Protein AF-A0A316FUI3-F1 (afdb_monomer)

Organism: NCBI:txid512350

Solvent-accessible surface area (backbone atoms only — not comparable to full-atom values): 8195 Å² total; per-residue (Å²): 108,71,68,46,52,50,46,52,50,54,52,50,52,31,51,69,50,7,85,76,59,87,62,57,68,72,59,43,54,53,29,49,53,47,26,55,53,15,42,53,42,12,52,47,32,50,51,51,32,51,50,40,44,51,34,27,77,70,70,75,42,51,70,66,56,28,55,49,45,46,60,69,31,46,60,44,28,53,53,11,49,51,36,34,48,60,22,33,28,64,71,43,48,58,88,54,73,40,44,51,21,53,49,49,37,50,44,48,48,52,51,45,56,52,49,53,56,54,47,70,74,35,99,72,62,57,68,70,59,54,51,52,49,51,51,49,51,53,52,39,52,55,20,52,51,46,28,49,53,47,49,54,54,59,66,70,79,108

Foldseek 3Di:
DVQLVVLVVLLVVLQVLLVVDPDPPVLLVVLVVLLVVLLCQQVVLLVQLVVQVVCVVVVNDPVVVSLVSCVVSLVSNVSSLVSNSVSSSNNRPHPDDLSVLSSLLSNLSVVLVVLSVVCVVDPDDDVVSVVVNVVSSVSNVVSSVSNVVVVVVVVVVD

Structure (mmCIF, N/CA/C/O backbone):
data_AF-A0A316FUI3-F1
#
_entry.id   AF-A0A316FUI3-F1
#
loop_
_atom_site.group_PDB
_atom_site.id
_atom_site.type_symbol
_atom_site.label_atom_id
_atom_site.label_alt_id
_atom_site.label_comp_id
_atom_site.label_asym_id
_atom_site.label_entity_id
_atom_site.label_seq_id
_atom_site.pdbx_PDB_ins_code
_atom_site.Cartn_x
_atom_site.Cartn_y
_atom_site.Cartn_z
_atom_site.occupancy
_atom_site.B_iso_or_equiv
_atom_site.auth_seq_id
_atom_site.auth_comp_id
_atom_site.auth_asym_id
_atom_site.auth_atom_id
_atom_site.pdbx_PDB_model_num
ATOM 1 N N . MET A 1 1 ? 5.374 -13.995 8.237 1.00 72.94 1 MET A N 1
ATOM 2 C CA . MET A 1 1 ? 6.748 -14.260 7.757 1.00 72.94 1 MET A CA 1
ATOM 3 C C . MET A 1 1 ? 6.753 -14.646 6.280 1.00 72.94 1 MET A C 1
ATOM 5 O O . MET A 1 1 ? 7.200 -13.825 5.495 1.00 72.94 1 MET A O 1
ATOM 9 N N . ALA A 1 2 ? 6.153 -15.771 5.866 1.00 89.69 2 ALA A N 1
ATOM 10 C CA . ALA A 1 2 ? 6.139 -16.203 4.455 1.00 89.69 2 ALA A CA 1
ATOM 11 C C . ALA A 1 2 ? 5.649 -15.138 3.444 1.00 89.69 2 ALA A C 1
ATOM 13 O O . ALA A 1 2 ? 6.310 -14.898 2.442 1.00 89.69 2 ALA A O 1
ATOM 14 N N . GLN A 1 3 ? 4.547 -14.433 3.731 1.00 89.88 3 GLN A N 1
ATOM 15 C CA . GLN A 1 3 ? 4.023 -13.385 2.837 1.00 89.88 3 GLN A CA 1
ATOM 16 C C . GLN A 1 3 ? 4.976 -12.188 2.672 1.00 89.88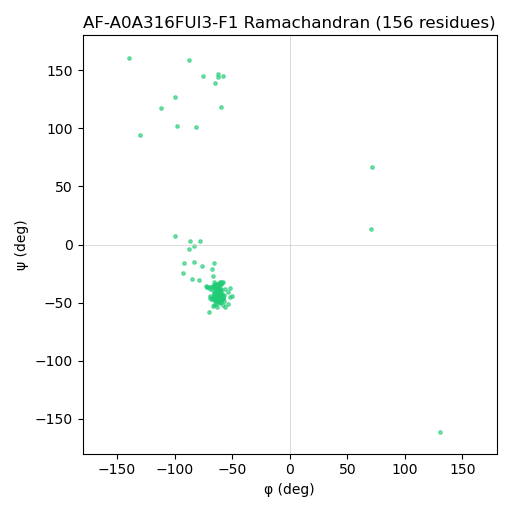 3 GLN A C 1
ATOM 18 O O . GLN A 1 3 ? 5.091 -11.645 1.582 1.00 89.88 3 GLN A O 1
ATOM 23 N N . ALA A 1 4 ? 5.678 -11.787 3.736 1.00 91.81 4 ALA A N 1
ATOM 24 C CA . ALA A 1 4 ? 6.641 -10.685 3.673 1.00 91.81 4 ALA A CA 1
ATOM 25 C C . ALA A 1 4 ? 7.875 -11.071 2.845 1.00 91.81 4 ALA A C 1
ATOM 27 O O . ALA A 1 4 ? 8.364 -10.269 2.056 1.00 91.81 4 ALA A O 1
ATOM 28 N N . VAL A 1 5 ? 8.330 -12.322 2.977 1.00 93.38 5 VAL A N 1
ATOM 29 C CA . VAL A 1 5 ? 9.400 -12.877 2.140 1.00 93.38 5 VAL A CA 1
ATOM 30 C C . VAL A 1 5 ? 8.968 -12.914 0.677 1.00 93.38 5 VAL A C 1
ATOM 32 O O . VAL A 1 5 ? 9.718 -12.460 -0.177 1.00 93.38 5 VAL A O 1
ATOM 35 N N . LEU A 1 6 ? 7.747 -13.371 0.386 1.00 94.31 6 LEU A N 1
ATOM 36 C CA . LEU A 1 6 ? 7.210 -13.373 -0.975 1.00 94.31 6 LEU A CA 1
ATOM 37 C C . LEU A 1 6 ? 7.186 -11.961 -1.579 1.00 94.31 6 LEU A C 1
ATOM 39 O O . LEU A 1 6 ? 7.655 -11.775 -2.696 1.00 94.31 6 LEU A O 1
ATOM 43 N N . VAL A 1 7 ? 6.708 -10.962 -0.830 1.00 95.31 7 VAL A N 1
ATOM 44 C CA . VAL A 1 7 ? 6.737 -9.554 -1.260 1.00 95.31 7 VAL A CA 1
ATOM 45 C C . VAL A 1 7 ? 8.160 -9.104 -1.579 1.00 95.31 7 VAL A C 1
ATOM 47 O O . VAL A 1 7 ? 8.387 -8.532 -2.643 1.00 95.31 7 VAL A O 1
ATOM 50 N N . ALA A 1 8 ? 9.115 -9.372 -0.686 1.00 94.75 8 ALA A N 1
ATOM 51 C CA . ALA A 1 8 ? 10.508 -8.987 -0.881 1.00 94.75 8 ALA A CA 1
ATOM 52 C C . ALA A 1 8 ? 11.124 -9.672 -2.111 1.00 94.75 8 ALA A C 1
ATOM 54 O O . ALA A 1 8 ? 11.802 -9.016 -2.897 1.00 94.75 8 ALA A O 1
ATOM 55 N N . VAL A 1 9 ? 10.844 -10.962 -2.317 1.00 94.81 9 VAL A N 1
ATOM 56 C CA . VAL A 1 9 ? 11.310 -11.723 -3.483 1.00 94.81 9 VAL A CA 1
ATOM 57 C C . VAL A 1 9 ? 10.714 -11.161 -4.769 1.00 94.81 9 VAL A C 1
ATOM 59 O O . VAL A 1 9 ? 11.470 -10.830 -5.675 1.00 94.81 9 VAL A O 1
ATOM 62 N N . CYS A 1 10 ? 9.392 -10.977 -4.846 1.00 93.56 10 CYS A N 1
ATOM 63 C CA . CYS A 1 10 ? 8.748 -10.394 -6.025 1.00 93.56 10 CYS A CA 1
ATOM 64 C C . CYS A 1 10 ? 9.306 -9.001 -6.336 1.00 93.56 10 CYS A C 1
ATOM 66 O O . CYS A 1 10 ? 9.614 -8.698 -7.486 1.00 93.56 10 CYS A O 1
ATOM 68 N N . TRP A 1 11 ? 9.480 -8.167 -5.312 1.00 95.69 11 TRP A N 1
ATOM 69 C CA . TRP A 1 11 ? 10.065 -6.840 -5.453 1.00 95.69 11 TRP A CA 1
ATOM 70 C C . TRP A 1 11 ? 11.512 -6.888 -5.974 1.00 95.69 11 TRP A C 1
ATOM 72 O O . TRP A 1 11 ? 11.846 -6.161 -6.911 1.00 95.69 11 TRP A O 1
ATOM 82 N N . LEU A 1 12 ? 12.350 -7.784 -5.436 1.00 93.62 12 LEU A N 1
ATOM 83 C CA . LEU A 1 12 ? 13.720 -8.002 -5.915 1.00 93.62 12 LEU A CA 1
ATOM 84 C C . LEU A 1 12 ? 13.738 -8.479 -7.370 1.00 93.62 12 LEU A C 1
ATOM 86 O O . LEU A 1 12 ? 14.539 -7.987 -8.160 1.00 93.62 12 LEU A O 1
ATOM 90 N N . THR A 1 13 ? 12.843 -9.395 -7.749 1.00 90.69 13 THR A N 1
ATOM 91 C CA . THR A 1 13 ? 12.724 -9.871 -9.134 1.00 90.69 13 THR A CA 1
ATOM 92 C C . THR A 1 13 ? 12.373 -8.729 -10.086 1.00 90.69 13 THR A C 1
ATOM 94 O O . THR A 1 13 ? 12.992 -8.601 -11.141 1.00 90.69 13 THR A O 1
ATOM 97 N N . VAL A 1 14 ? 11.426 -7.863 -9.711 1.00 90.25 14 VAL A N 1
ATOM 98 C CA . VAL A 1 14 ? 11.061 -6.684 -10.512 1.00 90.25 14 VAL A CA 1
ATOM 99 C C . VAL A 1 14 ? 12.265 -5.760 -10.700 1.00 90.25 14 VAL A C 1
ATOM 101 O O . VAL A 1 14 ? 12.539 -5.339 -11.827 1.00 90.25 14 VAL A O 1
ATOM 104 N N . LEU A 1 15 ? 13.009 -5.470 -9.629 1.00 90.25 15 LEU A N 1
ATOM 105 C CA . LEU A 1 15 ? 14.211 -4.638 -9.708 1.00 90.25 15 LEU A CA 1
ATOM 106 C C . LEU A 1 15 ? 15.311 -5.255 -10.568 1.00 90.25 15 LEU A C 1
ATOM 108 O O . LEU A 1 15 ? 15.936 -4.539 -11.342 1.00 90.25 15 LEU A O 1
ATOM 112 N N . ALA A 1 16 ? 15.534 -6.562 -10.458 1.00 88.69 16 ALA A N 1
ATOM 113 C CA . ALA A 1 16 ? 16.566 -7.254 -11.219 1.00 88.69 16 ALA A CA 1
ATOM 114 C C . ALA A 1 16 ? 16.266 -7.270 -12.726 1.00 88.69 16 ALA A C 1
ATOM 116 O O . ALA A 1 16 ? 17.179 -7.173 -13.538 1.00 88.69 16 ALA A O 1
ATOM 117 N N . VAL A 1 17 ? 14.991 -7.376 -13.116 1.00 87.69 17 VAL A N 1
ATOM 118 C CA . VAL A 1 17 ? 14.586 -7.470 -14.529 1.00 87.69 17 VAL A CA 1
ATOM 119 C C . VAL A 1 17 ? 14.457 -6.095 -15.196 1.00 87.69 17 VAL A C 1
ATOM 121 O O . VAL A 1 17 ? 14.688 -5.984 -16.399 1.00 87.69 17 VAL A O 1
ATOM 124 N N . SER A 1 18 ? 14.110 -5.051 -14.438 1.00 83.69 18 SER A N 1
ATOM 125 C CA . SER A 1 18 ? 13.805 -3.707 -14.961 1.00 83.69 18 SER A CA 1
ATOM 126 C C . SER A 1 18 ? 14.895 -3.081 -15.860 1.00 83.69 18 SER A C 1
ATOM 128 O O . SER A 1 18 ? 14.524 -2.508 -16.885 1.00 83.69 18 SER A O 1
ATOM 130 N N . PRO A 1 19 ? 16.211 -3.190 -15.568 1.00 78.12 19 PRO A N 1
ATOM 131 C CA . PRO A 1 19 ? 17.266 -2.582 -16.392 1.00 78.12 19 PRO A CA 1
ATOM 132 C C . PRO A 1 19 ? 17.435 -3.201 -17.785 1.00 78.12 19 PRO A C 1
ATOM 134 O O . PRO A 1 19 ? 17.988 -2.565 -18.676 1.00 78.12 19 PRO A O 1
ATOM 137 N N . TYR A 1 20 ? 16.977 -4.437 -17.988 1.00 72.06 20 TYR A N 1
ATOM 138 C CA . TYR A 1 20 ? 17.274 -5.218 -19.195 1.00 72.06 20 TYR A CA 1
ATOM 139 C C . TYR A 1 20 ? 16.141 -5.194 -20.229 1.00 72.06 20 TYR A C 1
ATOM 141 O O . TYR A 1 20 ? 16.169 -5.933 -21.216 1.00 72.06 20 TYR A O 1
ATOM 149 N N . ARG A 1 21 ? 15.108 -4.373 -20.013 1.00 69.56 21 ARG A N 1
A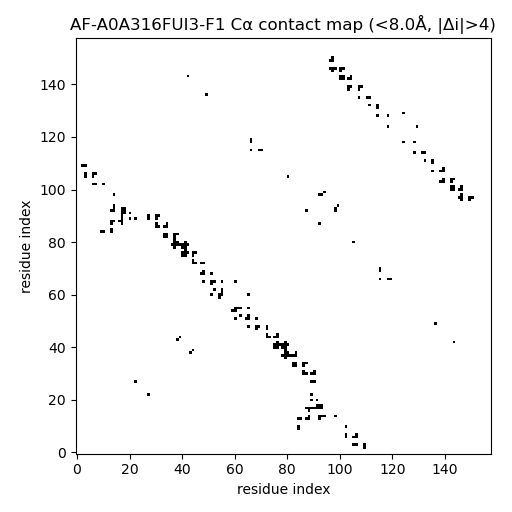TOM 150 C CA . ARG A 1 21 ? 13.899 -4.371 -20.838 1.00 69.56 21 ARG A CA 1
ATOM 151 C C . ARG A 1 21 ? 13.941 -3.274 -21.898 1.00 69.56 21 ARG A C 1
ATOM 153 O O . ARG A 1 21 ? 13.613 -2.124 -21.636 1.00 69.56 21 ARG A O 1
ATOM 160 N N . HIS A 1 22 ? 14.251 -3.672 -23.130 1.00 77.25 22 HIS A N 1
ATOM 161 C CA . HIS A 1 22 ? 13.852 -2.920 -24.318 1.00 77.25 22 HIS A CA 1
ATOM 162 C C . HIS A 1 22 ? 12.403 -3.290 -24.644 1.00 77.25 22 HIS A C 1
ATOM 164 O O . HIS A 1 22 ? 12.129 -4.376 -25.155 1.00 77.25 22 HIS A O 1
ATOM 170 N N . VAL A 1 23 ? 11.463 -2.422 -24.272 1.00 82.94 23 VAL A N 1
ATOM 171 C CA . VAL A 1 23 ? 10.028 -2.672 -24.446 1.00 82.94 23 VAL A CA 1
ATOM 172 C C . VAL A 1 23 ? 9.527 -1.945 -25.697 1.00 82.94 23 VAL A C 1
ATOM 174 O O . VAL A 1 23 ? 9.737 -0.737 -25.807 1.00 82.94 23 VAL A O 1
ATOM 177 N N . PRO A 1 24 ? 8.854 -2.631 -26.643 1.00 89.25 24 PRO A N 1
ATOM 178 C CA . PRO A 1 24 ? 8.224 -1.969 -27.783 1.00 89.25 24 PRO A CA 1
ATOM 179 C C . PRO A 1 24 ? 7.204 -0.920 -27.325 1.00 89.25 24 PRO A C 1
ATOM 181 O O . PRO A 1 24 ? 6.478 -1.162 -26.362 1.00 89.25 24 PRO A O 1
ATOM 184 N N . ALA A 1 25 ? 7.068 0.192 -28.055 1.00 88.69 25 ALA A N 1
ATOM 185 C CA . ALA A 1 25 ? 6.185 1.307 -27.679 1.00 88.69 25 ALA A CA 1
ATOM 186 C C . ALA A 1 25 ? 4.750 0.865 -27.318 1.00 88.69 25 ALA A C 1
ATOM 188 O O . ALA A 1 25 ? 4.231 1.225 -26.268 1.00 88.69 25 ALA A O 1
ATOM 189 N N . LYS A 1 26 ? 4.147 -0.031 -28.113 1.00 91.81 26 LYS A N 1
ATOM 190 C CA . LYS A 1 26 ? 2.803 -0.572 -27.826 1.00 91.81 26 LYS A CA 1
ATOM 191 C C . LYS A 1 26 ? 2.717 -1.300 -26.480 1.00 91.81 26 LYS A C 1
ATOM 193 O O . LYS A 1 26 ? 1.717 -1.192 -25.780 1.00 91.81 26 LYS A O 1
ATOM 198 N N . VAL A 1 27 ? 3.750 -2.065 -26.124 1.00 91.69 27 VAL A N 1
ATOM 199 C CA . VAL A 1 27 ? 3.794 -2.801 -24.850 1.00 91.69 27 VAL A CA 1
ATOM 200 C C . VAL A 1 27 ? 4.005 -1.830 -23.691 1.00 91.69 27 VAL A C 1
ATOM 202 O O . VAL A 1 27 ? 3.405 -2.015 -22.636 1.00 91.69 27 VAL A O 1
ATOM 205 N N . HIS A 1 28 ? 4.803 -0.781 -23.898 1.00 91.69 28 HIS A N 1
ATOM 206 C CA . HIS A 1 28 ? 4.978 0.289 -22.923 1.00 91.69 28 HIS A CA 1
ATOM 207 C C . HIS A 1 28 ? 3.646 0.991 -22.612 1.00 91.69 28 HIS A C 1
ATOM 209 O O . HIS A 1 28 ? 3.300 1.131 -21.442 1.00 91.69 28 HIS A O 1
ATOM 215 N N . ASP A 1 29 ? 2.860 1.359 -23.626 1.00 93.69 29 ASP A N 1
ATOM 216 C CA . ASP A 1 29 ? 1.585 2.063 -23.427 1.00 93.69 29 ASP A CA 1
ATOM 217 C C . ASP A 1 29 ? 0.549 1.200 -22.700 1.00 93.69 29 ASP A C 1
ATOM 219 O O . ASP A 1 29 ? -0.115 1.661 -21.769 1.00 93.69 29 ASP A O 1
ATOM 223 N N . ILE A 1 30 ? 0.456 -0.084 -23.063 1.00 96.12 30 ILE A N 1
ATOM 224 C CA . ILE A 1 30 ? -0.394 -1.048 -22.352 1.00 96.12 30 ILE A CA 1
ATOM 225 C C . ILE A 1 30 ? 0.074 -1.192 -20.900 1.00 96.12 30 ILE A C 1
ATOM 227 O O . ILE A 1 30 ? -0.748 -1.155 -19.984 1.00 96.12 30 ILE A O 1
ATOM 231 N N . ALA A 1 31 ? 1.384 -1.326 -20.671 1.00 94.50 31 ALA A N 1
ATOM 232 C CA . ALA A 1 31 ? 1.937 -1.421 -19.326 1.00 94.50 31 ALA A CA 1
ATOM 233 C C . ALA A 1 31 ? 1.631 -0.163 -18.505 1.00 94.50 31 ALA A C 1
ATOM 235 O O . ALA A 1 31 ? 1.257 -0.288 -17.343 1.00 94.50 31 ALA A O 1
ATOM 236 N N . LEU A 1 32 ? 1.719 1.028 -19.102 1.00 94.88 32 LEU A N 1
ATOM 237 C CA . LEU A 1 32 ? 1.388 2.292 -18.452 1.00 94.88 32 LEU A CA 1
ATOM 238 C C . LEU A 1 32 ? -0.098 2.374 -18.090 1.00 94.88 32 LEU A C 1
ATOM 240 O O . LEU A 1 32 ? -0.427 2.715 -16.955 1.00 94.88 32 LEU A O 1
ATOM 244 N N . PHE A 1 33 ? -0.995 2.005 -19.007 1.00 97.38 33 PHE A N 1
ATOM 245 C CA . PHE A 1 33 ? -2.432 1.952 -18.733 1.00 97.38 33 PHE A CA 1
ATOM 246 C C . PHE A 1 33 ? -2.751 0.994 -17.578 1.00 97.38 33 PHE A C 1
ATOM 248 O O . PHE A 1 33 ? -3.438 1.367 -16.625 1.00 97.38 33 PHE A O 1
ATOM 255 N N . VAL A 1 34 ? -2.191 -0.220 -17.616 1.00 97.88 34 VAL A N 1
ATOM 256 C CA . VAL A 1 34 ? -2.341 -1.211 -16.540 1.00 97.88 34 VAL A CA 1
ATOM 257 C C . VAL A 1 34 ? -1.760 -0.685 -15.229 1.00 97.88 34 VAL A C 1
ATOM 259 O O . VAL A 1 34 ? -2.373 -0.881 -14.180 1.00 97.88 34 VAL A O 1
ATOM 262 N N . HIS A 1 35 ? -0.621 0.010 -15.262 1.00 96.62 35 HIS A N 1
ATOM 263 C CA . HIS A 1 35 ? 0.005 0.600 -14.080 1.00 96.62 35 HIS A CA 1
ATOM 264 C C . HIS A 1 35 ? -0.905 1.638 -13.422 1.00 96.62 35 HIS A C 1
ATOM 266 O O . HIS A 1 35 ? -1.154 1.570 -12.219 1.00 96.62 35 HIS A O 1
ATOM 272 N N . LEU A 1 36 ? -1.457 2.565 -14.209 1.00 97.38 36 LEU A N 1
ATOM 273 C CA . LEU A 1 36 ? -2.369 3.599 -13.719 1.00 97.38 36 LEU A CA 1
ATOM 274 C C . LEU A 1 36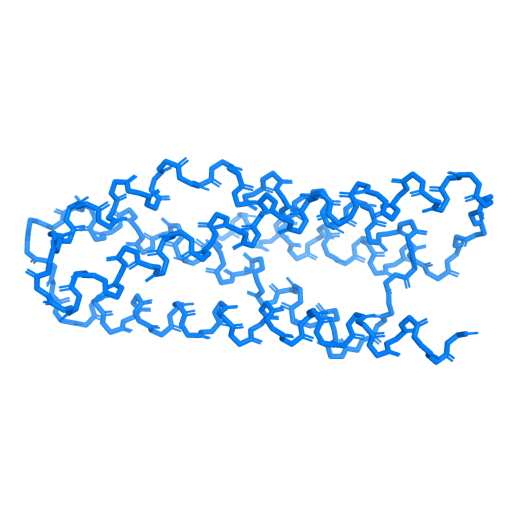 ? -3.689 3.003 -13.212 1.00 97.38 36 LEU A C 1
ATOM 276 O O . LEU A 1 36 ? -4.152 3.377 -12.137 1.00 97.38 36 LEU A O 1
ATOM 280 N N . GLY A 1 37 ? -4.264 2.028 -13.919 1.00 98.38 37 GLY A N 1
ATOM 281 C CA . GLY A 1 37 ? -5.452 1.313 -13.446 1.00 98.38 37 GLY A CA 1
ATOM 282 C C . GLY A 1 37 ? -5.196 0.576 -12.128 1.00 98.38 37 GLY A C 1
ATOM 283 O O . GLY A 1 37 ? -5.978 0.679 -11.185 1.00 98.38 37 GLY A O 1
ATOM 284 N N . SER A 1 38 ? -4.049 -0.096 -12.018 1.00 98.38 38 SER A N 1
ATOM 285 C CA . SER A 1 38 ? -3.621 -0.783 -10.793 1.00 98.38 38 SER A CA 1
ATOM 286 C C . SER A 1 38 ? -3.396 0.191 -9.635 1.00 98.38 38 SER A C 1
ATOM 288 O O . SER A 1 38 ? -3.728 -0.130 -8.495 1.00 98.38 38 SER A O 1
ATOM 290 N N . MET A 1 39 ? -2.888 1.393 -9.926 1.00 97.81 39 MET A N 1
ATOM 291 C CA . MET A 1 39 ? -2.756 2.478 -8.956 1.00 97.81 39 MET A CA 1
ATOM 292 C C . MET A 1 39 ? -4.121 2.916 -8.421 1.00 97.81 39 MET A C 1
ATOM 294 O O . MET A 1 39 ? -4.306 2.986 -7.208 1.00 97.81 39 MET A O 1
ATOM 298 N N . VAL A 1 40 ? -5.093 3.156 -9.306 1.00 98.25 40 VAL A N 1
ATOM 299 C CA . VAL A 1 40 ? -6.462 3.535 -8.919 1.00 98.25 40 VAL A CA 1
ATOM 300 C C . VAL A 1 40 ? -7.107 2.450 -8.057 1.00 98.25 40 VAL A C 1
ATOM 302 O O . VAL A 1 40 ? -7.665 2.758 -7.008 1.00 98.25 40 VAL A O 1
ATOM 305 N N . ILE A 1 41 ? -6.989 1.182 -8.456 1.00 98.38 41 ILE A N 1
ATOM 306 C CA . ILE A 1 41 ? -7.566 0.054 -7.715 1.00 98.38 41 ILE A CA 1
ATOM 307 C C . ILE A 1 41 ? -6.889 -0.102 -6.348 1.00 98.38 41 ILE A C 1
ATOM 309 O O . ILE A 1 41 ? -7.567 -0.149 -5.324 1.00 98.38 41 ILE A O 1
ATOM 313 N N . GLY A 1 42 ? -5.556 -0.173 -6.321 1.00 98.12 42 GLY A N 1
ATOM 314 C CA . GLY A 1 42 ? -4.792 -0.442 -5.107 1.00 98.12 42 GLY A CA 1
ATOM 315 C C . GLY A 1 42 ? -4.826 0.727 -4.129 1.00 98.12 42 GLY A C 1
ATOM 316 O O . GLY A 1 42 ? -5.278 0.579 -2.994 1.00 98.12 42 GLY A O 1
ATOM 317 N N . PHE A 1 43 ? -4.384 1.907 -4.567 1.00 98.19 43 PHE A N 1
ATOM 318 C CA . PHE A 1 43 ? -4.329 3.082 -3.700 1.00 98.19 43 PHE A CA 1
ATOM 319 C C . PHE A 1 43 ? -5.713 3.649 -3.400 1.00 98.19 43 PHE A C 1
ATOM 321 O O . PHE A 1 43 ? -5.958 4.057 -2.270 1.00 98.19 43 PHE A O 1
ATOM 328 N N . GLY A 1 44 ? -6.650 3.616 -4.352 1.00 98.31 44 GLY A N 1
ATOM 329 C CA . GLY A 1 44 ? -8.035 4.015 -4.091 1.00 98.31 44 GLY A CA 1
ATOM 330 C C . GLY A 1 44 ? -8.688 3.158 -3.004 1.00 98.31 44 GLY A C 1
ATOM 331 O O . GLY A 1 44 ? -9.387 3.676 -2.131 1.00 98.31 44 GLY A O 1
ATOM 332 N N . ALA A 1 45 ? -8.393 1.856 -2.983 1.00 98.31 45 ALA A N 1
ATOM 333 C CA . ALA A 1 45 ? -8.843 0.968 -1.920 1.00 98.31 45 ALA A CA 1
ATOM 334 C C . ALA A 1 45 ? -8.199 1.302 -0.558 1.00 98.31 45 ALA A C 1
ATOM 336 O O . ALA A 1 45 ? -8.902 1.299 0.452 1.00 98.31 45 ALA A O 1
ATOM 337 N N . VAL A 1 46 ? -6.908 1.662 -0.520 1.00 98.19 46 VAL A N 1
ATOM 338 C CA . VAL A 1 46 ? -6.241 2.165 0.702 1.00 98.19 46 VAL A CA 1
ATOM 339 C C . VAL A 1 46 ? -6.895 3.461 1.192 1.00 98.19 46 VAL A C 1
ATOM 341 O O . VAL A 1 46 ? -7.296 3.538 2.351 1.00 98.19 46 VAL A O 1
ATOM 344 N N . LEU A 1 47 ? -7.096 4.440 0.306 1.00 98.38 47 LEU A N 1
ATOM 345 C CA . LEU A 1 47 ? -7.750 5.712 0.633 1.00 98.38 47 LEU A CA 1
ATOM 346 C C . LEU A 1 47 ? -9.177 5.516 1.157 1.00 98.38 47 LEU A C 1
ATOM 348 O O . LEU A 1 47 ? -9.611 6.246 2.043 1.00 98.38 47 LEU A O 1
ATOM 352 N N . THR A 1 48 ? -9.895 4.508 0.659 1.00 98.50 48 THR A N 1
ATOM 353 C CA . THR A 1 48 ? -11.235 4.163 1.155 1.00 98.50 48 THR A CA 1
ATOM 354 C C . THR A 1 48 ? -11.192 3.697 2.612 1.00 98.50 48 THR A C 1
ATOM 356 O O . THR A 1 48 ? -12.017 4.125 3.419 1.00 98.50 48 THR A O 1
ATOM 359 N N . VAL A 1 49 ? -10.221 2.854 2.980 1.00 98.12 49 VAL A N 1
ATOM 360 C CA . VAL A 1 49 ? -10.036 2.417 4.376 1.00 98.12 49 VAL A CA 1
ATOM 361 C C . VAL A 1 49 ? -9.692 3.603 5.268 1.00 98.12 49 VAL A C 1
ATOM 363 O O . VAL A 1 49 ? -10.293 3.765 6.330 1.00 98.12 49 VAL A O 1
ATOM 366 N N . ASP A 1 50 ? -8.776 4.454 4.814 1.00 97.81 50 ASP A N 1
ATOM 367 C CA . ASP A 1 50 ? -8.328 5.614 5.581 1.00 97.81 50 ASP A CA 1
ATOM 368 C C . ASP A 1 50 ? -9.451 6.637 5.763 1.00 97.81 50 ASP A C 1
ATOM 370 O O . ASP A 1 50 ? -9.617 7.180 6.853 1.00 97.81 50 ASP A O 1
ATOM 374 N N . TRP A 1 51 ? -10.299 6.828 4.750 1.00 98.31 51 TRP A N 1
ATOM 375 C CA . TRP A 1 51 ? -11.496 7.657 4.857 1.00 98.31 51 TRP A CA 1
ATOM 376 C C . TRP A 1 51 ? -12.454 7.153 5.941 1.00 98.31 51 TRP A C 1
ATOM 378 O O . TRP A 1 51 ? -12.914 7.930 6.778 1.00 98.31 51 TRP A O 1
ATOM 388 N N . PHE A 1 52 ? -12.720 5.845 5.987 1.00 98.25 52 PHE A N 1
ATOM 389 C CA . PHE A 1 52 ? -13.525 5.260 7.060 1.00 98.25 52 PHE A CA 1
ATOM 390 C C . PHE A 1 52 ? -12.843 5.395 8.427 1.00 98.25 52 PHE A C 1
ATOM 392 O O . PHE A 1 52 ? -13.524 5.667 9.417 1.00 98.25 52 PHE A O 1
ATOM 399 N N . GLY A 1 53 ? -11.515 5.269 8.485 1.00 97.50 53 GLY A N 1
ATOM 400 C CA . GLY A 1 53 ? -10.726 5.538 9.687 1.00 97.50 53 GLY A CA 1
ATOM 401 C C . GLY A 1 53 ? -10.900 6.972 10.194 1.00 97.50 53 GLY A C 1
ATOM 402 O O . GLY A 1 53 ? -11.165 7.177 11.376 1.00 97.50 53 GLY A O 1
ATOM 403 N N . LEU A 1 54 ? -10.844 7.963 9.301 1.00 97.88 54 LEU A N 1
ATOM 404 C CA . LEU A 1 54 ? -11.087 9.370 9.631 1.00 97.88 54 LEU A CA 1
ATOM 405 C C . LEU A 1 54 ? -12.525 9.610 10.107 1.00 97.88 54 LEU A C 1
ATOM 407 O O . LEU A 1 54 ? -12.733 10.306 11.100 1.00 97.88 54 LEU A O 1
ATOM 411 N N . LEU A 1 55 ? -13.520 9.002 9.454 1.00 98.31 55 LEU A N 1
ATOM 412 C CA . LEU A 1 55 ? -14.916 9.084 9.895 1.00 98.31 55 LEU A CA 1
ATOM 413 C C . LEU A 1 55 ? -15.123 8.463 11.280 1.00 98.31 55 LEU A C 1
ATOM 415 O O . LEU A 1 55 ? -15.921 8.979 12.063 1.00 98.31 55 LEU A O 1
ATOM 419 N N . TRP A 1 56 ? -14.415 7.380 11.600 1.00 97.81 56 TRP A N 1
ATOM 420 C CA . TRP A 1 56 ? -14.429 6.794 12.938 1.00 97.81 56 TRP A CA 1
ATOM 421 C C . TRP A 1 56 ? -13.812 7.734 13.978 1.00 97.81 56 TRP A C 1
ATOM 423 O O . TRP A 1 56 ? -14.434 7.972 15.012 1.00 97.81 56 TRP A O 1
ATOM 433 N N . LEU A 1 57 ? -12.656 8.340 13.686 1.00 96.56 57 LEU A N 1
ATOM 434 C CA . LEU A 1 57 ? -12.037 9.341 14.567 1.00 96.56 57 LEU A CA 1
ATOM 435 C C . LEU A 1 57 ? -12.933 10.572 14.775 1.00 96.56 57 LEU A C 1
ATOM 437 O O . LEU A 1 57 ? -12.957 11.141 15.861 1.00 96.56 57 LEU A O 1
ATOM 441 N N . ALA A 1 58 ? -13.720 10.944 13.764 1.00 97.75 58 ALA A N 1
ATOM 442 C CA . ALA A 1 58 ? -14.720 12.006 13.846 1.00 97.75 58 ALA A CA 1
ATOM 443 C C . ALA A 1 58 ? -16.031 11.589 14.552 1.00 97.75 58 ALA A C 1
ATOM 445 O O . ALA A 1 58 ? -16.984 12.369 14.578 1.00 97.75 58 ALA A O 1
ATOM 446 N N . GLY A 1 59 ? -16.131 10.357 15.068 1.00 97.06 5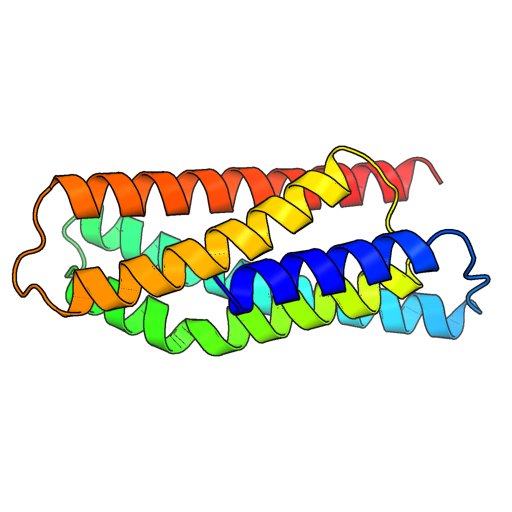9 GLY A N 1
ATOM 447 C CA . GLY A 1 59 ? -17.332 9.832 15.730 1.00 97.06 59 GLY A CA 1
ATOM 448 C C . GLY A 1 59 ? -18.515 9.555 14.793 1.00 97.06 59 GLY A C 1
ATOM 449 O O . GLY A 1 59 ? -19.637 9.367 15.256 1.00 97.06 59 GLY A O 1
ATOM 450 N N . ARG A 1 60 ? -18.295 9.539 13.471 1.00 97.75 60 ARG A N 1
ATOM 451 C CA . ARG A 1 60 ? -19.333 9.337 12.439 1.00 97.75 60 ARG A CA 1
ATOM 452 C C . ARG A 1 60 ? -19.508 7.876 12.024 1.00 97.75 60 ARG A C 1
ATOM 454 O O . ARG A 1 60 ? -20.496 7.548 11.370 1.00 97.75 60 ARG A O 1
ATOM 461 N N . ARG A 1 61 ? -18.550 7.010 12.357 1.00 97.12 61 ARG A N 1
ATOM 462 C CA . ARG A 1 61 ? -18.560 5.566 12.071 1.00 97.12 61 ARG A CA 1
ATOM 463 C C . ARG A 1 61 ? -18.015 4.779 13.250 1.00 97.12 61 ARG A C 1
ATOM 465 O O . ARG A 1 61 ? -17.320 5.323 14.103 1.00 97.12 61 ARG A O 1
ATOM 472 N N . THR A 1 62 ? -18.332 3.494 13.298 1.00 96.81 62 THR A N 1
ATOM 473 C CA . THR A 1 62 ? -17.806 2.584 14.317 1.00 96.81 62 THR A CA 1
ATOM 474 C C . THR A 1 62 ? -16.474 1.987 13.870 1.00 96.81 62 THR A C 1
ATOM 476 O O . THR A 1 62 ? -16.191 1.888 12.677 1.00 96.81 62 THR A O 1
ATOM 479 N N . LEU A 1 63 ? -15.666 1.503 14.817 1.00 95.81 63 LEU A N 1
ATOM 480 C CA . LEU A 1 63 ? -14.462 0.742 14.471 1.00 95.81 63 LEU A CA 1
ATOM 481 C C . LEU A 1 63 ? -14.808 -0.526 13.669 1.00 95.81 63 LEU A C 1
ATOM 483 O O . LEU A 1 63 ? -14.058 -0.918 12.780 1.00 95.81 63 LEU A O 1
ATOM 487 N N . ALA A 1 64 ? -15.965 -1.142 13.930 1.00 96.31 64 ALA A N 1
ATOM 488 C CA . ALA A 1 64 ? -16.440 -2.293 13.169 1.00 96.31 64 ALA A CA 1
ATOM 489 C C . ALA A 1 64 ? -16.635 -1.963 11.677 1.00 96.31 64 ALA A C 1
ATOM 491 O O . ALA A 1 64 ? -16.256 -2.780 10.835 1.00 96.31 64 ALA A O 1
ATOM 492 N N . ASP A 1 65 ? -17.129 -0.762 11.349 1.00 97.25 65 ASP A N 1
ATOM 493 C CA . ASP A 1 65 ? -17.255 -0.286 9.963 1.00 97.25 65 ASP A CA 1
ATOM 494 C C . ASP A 1 65 ? -15.884 -0.173 9.282 1.00 97.25 65 ASP A C 1
ATOM 496 O O . ASP A 1 65 ? -15.718 -0.608 8.140 1.00 97.25 65 ASP A O 1
ATOM 500 N N . VAL A 1 66 ? -14.879 0.354 9.994 1.00 97.62 66 VAL A N 1
ATOM 501 C CA . VAL A 1 66 ? -13.497 0.461 9.493 1.00 97.62 66 VAL A CA 1
ATOM 502 C C . VAL A 1 66 ? -12.919 -0.924 9.215 1.00 97.62 66 VAL A C 1
ATOM 504 O O . VAL A 1 66 ? -12.402 -1.173 8.127 1.00 97.62 66 VAL A O 1
ATOM 507 N N . LEU A 1 67 ? -13.043 -1.857 10.166 1.00 97.50 67 LEU A N 1
ATOM 508 C CA . LEU A 1 67 ? -12.522 -3.219 10.009 1.00 97.50 67 LEU A CA 1
ATOM 509 C C . LEU A 1 67 ? -13.264 -3.991 8.910 1.00 97.50 67 LEU A C 1
ATOM 511 O O . LEU A 1 67 ? -12.652 -4.791 8.203 1.00 97.50 67 LEU A O 1
ATOM 515 N N . SER A 1 68 ? -14.571 -3.766 8.755 1.00 97.69 68 SER A N 1
ATOM 516 C CA . SER A 1 68 ? -15.366 -4.348 7.670 1.00 97.69 68 SER A CA 1
ATOM 517 C C . SER A 1 68 ? -14.896 -3.838 6.309 1.00 97.69 68 SER A C 1
ATOM 519 O O . SER A 1 68 ? -14.606 -4.635 5.417 1.00 97.69 68 SER A O 1
ATOM 521 N N . THR A 1 69 ? -14.707 -2.523 6.192 1.00 98.12 69 THR A N 1
ATOM 522 C CA . THR A 1 69 ? -14.184 -1.877 4.983 1.00 98.12 69 THR A CA 1
ATOM 523 C C . THR A 1 69 ? -12.791 -2.401 4.648 1.00 98.12 69 THR A C 1
ATOM 525 O O . THR A 1 69 ? -12.571 -2.851 3.531 1.00 98.12 69 THR A O 1
ATOM 528 N N . ALA A 1 70 ? -11.880 -2.454 5.625 1.00 97.31 70 ALA A N 1
ATOM 529 C CA . ALA A 1 70 ? -10.524 -2.977 5.449 1.00 97.31 70 ALA A CA 1
ATOM 530 C C . ALA A 1 70 ? -10.487 -4.452 5.010 1.00 97.31 70 ALA A C 1
ATOM 532 O O . ALA A 1 70 ? -9.610 -4.853 4.245 1.00 97.31 70 ALA A O 1
ATOM 533 N N . ARG A 1 71 ? -11.440 -5.276 5.470 1.00 97.31 71 ARG A N 1
ATOM 534 C CA . ARG A 1 71 ? -11.592 -6.656 4.983 1.00 97.31 71 ARG A CA 1
ATOM 535 C C . ARG A 1 71 ? -12.085 -6.685 3.538 1.00 97.31 71 ARG A C 1
ATOM 537 O O . ARG A 1 71 ? -11.515 -7.415 2.732 1.00 97.31 71 ARG A O 1
ATOM 544 N N . GLY A 1 72 ? -13.102 -5.888 3.209 1.00 97.31 72 GLY A N 1
ATOM 545 C CA . GLY A 1 72 ? -13.666 -5.813 1.859 1.00 97.31 72 GLY A CA 1
ATOM 546 C C . GLY A 1 72 ? -12.681 -5.276 0.817 1.00 97.31 72 GLY A C 1
ATOM 547 O O . GLY A 1 72 ? -12.667 -5.738 -0.321 1.00 97.31 72 GLY A O 1
ATOM 548 N N . THR A 1 73 ? -11.800 -4.355 1.208 1.00 97.12 73 THR A N 1
ATOM 549 C CA . THR A 1 73 ? -10.790 -3.764 0.322 1.00 97.12 73 THR A CA 1
ATOM 550 C C . THR A 1 73 ? -9.487 -4.560 0.251 1.00 97.12 73 THR A C 1
ATOM 552 O O . THR A 1 73 ? -8.614 -4.235 -0.550 1.00 97.12 73 THR A O 1
ATOM 555 N N . HIS A 1 74 ? -9.338 -5.638 1.025 1.00 94.94 74 HIS A N 1
ATOM 556 C CA . HIS A 1 74 ? -8.098 -6.414 1.053 1.00 94.94 74 HIS A CA 1
ATOM 557 C C . HIS A 1 74 ? -7.707 -6.956 -0.331 1.00 94.94 74 HIS A C 1
ATOM 559 O O . HIS A 1 74 ? -6.556 -6.830 -0.748 1.00 94.94 74 HIS A O 1
ATOM 565 N N . VAL A 1 75 ? -8.673 -7.526 -1.056 1.00 97.06 75 VAL A N 1
ATOM 566 C CA . VAL A 1 75 ? -8.460 -8.063 -2.407 1.00 97.06 75 VAL A CA 1
ATOM 567 C C . VAL A 1 75 ? -8.049 -6.968 -3.399 1.00 97.06 75 VAL A C 1
ATOM 569 O O . VAL A 1 75 ? -6.996 -7.133 -4.016 1.00 97.06 75 VAL A O 1
ATOM 572 N N . PRO A 1 76 ? -8.783 -5.845 -3.558 1.00 97.94 76 PRO A N 1
ATOM 573 C CA . PRO A 1 76 ? -8.370 -4.802 -4.495 1.00 97.94 76 PRO A CA 1
ATOM 574 C C . PRO A 1 76 ? -7.021 -4.163 -4.135 1.00 97.94 76 PRO A C 1
ATOM 576 O O . PRO A 1 76 ? -6.241 -3.891 -5.044 1.00 97.94 76 PRO A O 1
ATOM 579 N N . ILE A 1 77 ? -6.677 -4.010 -2.848 1.00 98.00 77 ILE A N 1
ATOM 580 C CA . ILE A 1 77 ? -5.348 -3.514 -2.436 1.00 98.00 77 ILE A CA 1
ATOM 581 C C . ILE A 1 77 ? -4.239 -4.410 -2.999 1.00 98.00 77 ILE A C 1
ATOM 583 O O . ILE A 1 77 ? -3.315 -3.922 -3.652 1.00 98.00 77 ILE A O 1
ATOM 587 N N . TRP A 1 78 ? -4.336 -5.724 -2.779 1.00 97.88 78 TRP A N 1
ATOM 588 C CA . TRP A 1 78 ? -3.312 -6.667 -3.234 1.00 97.88 78 TRP A CA 1
ATOM 589 C C . TRP A 1 78 ? -3.316 -6.875 -4.746 1.00 97.88 78 TRP A C 1
ATOM 591 O O . T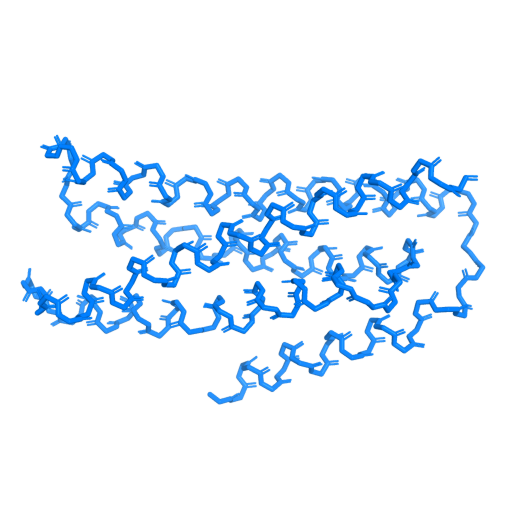RP A 1 78 ? -2.243 -6.984 -5.335 1.00 97.88 78 TRP A O 1
ATOM 601 N N . ALA A 1 79 ? -4.488 -6.879 -5.385 1.00 98.06 79 ALA A N 1
ATOM 602 C CA . ALA A 1 79 ? -4.596 -6.951 -6.839 1.00 98.06 79 ALA A CA 1
ATOM 603 C C . ALA A 1 79 ? -3.945 -5.728 -7.504 1.00 98.06 79 ALA A C 1
ATOM 605 O O . ALA A 1 79 ? -3.127 -5.881 -8.410 1.00 98.06 79 ALA A O 1
ATOM 606 N N . GLY A 1 80 ? -4.236 -4.522 -7.003 1.00 98.06 80 GLY A N 1
ATOM 607 C CA . GLY A 1 80 ? -3.598 -3.292 -7.464 1.00 98.06 80 GLY A CA 1
ATOM 608 C C . GLY A 1 80 ? -2.089 -3.303 -7.219 1.00 98.06 80 GLY A C 1
ATOM 609 O O . GLY A 1 80 ? -1.314 -3.014 -8.123 1.00 98.06 80 GLY A O 1
ATOM 610 N N . PHE A 1 81 ? -1.635 -3.722 -6.036 1.00 97.94 81 PHE A N 1
ATOM 611 C CA . PHE A 1 81 ? -0.202 -3.829 -5.745 1.00 97.94 81 PHE A CA 1
ATOM 612 C C . PHE A 1 81 ? 0.528 -4.821 -6.669 1.00 97.94 81 PHE A C 1
ATOM 614 O O . PHE A 1 81 ? 1.598 -4.508 -7.193 1.00 97.94 81 PHE A O 1
ATOM 621 N N . ALA A 1 82 ? -0.059 -5.993 -6.926 1.00 97.19 82 ALA A N 1
ATOM 622 C CA . ALA A 1 82 ? 0.500 -6.974 -7.854 1.00 97.19 82 ALA A CA 1
ATOM 623 C C . ALA A 1 82 ? 0.567 -6.426 -9.289 1.00 97.19 82 ALA A C 1
ATOM 625 O O . ALA A 1 82 ? 1.599 -6.553 -9.952 1.00 97.19 82 ALA A O 1
ATOM 626 N N . GLY A 1 83 ? -0.496 -5.757 -9.744 1.00 97.44 83 GLY A N 1
ATOM 627 C CA . GLY A 1 83 ? -0.530 -5.090 -11.043 1.00 97.44 83 GLY A CA 1
ATOM 628 C C . GLY A 1 83 ? 0.535 -3.997 -11.169 1.00 97.44 83 GLY A C 1
ATOM 629 O O . GLY A 1 83 ? 1.208 -3.918 -12.197 1.00 97.44 83 GLY A O 1
ATOM 630 N N . LEU A 1 84 ? 0.772 -3.217 -10.108 1.00 96.69 84 LEU A N 1
ATOM 631 C CA . LEU A 1 84 ? 1.833 -2.205 -10.050 1.00 96.69 84 LEU A CA 1
ATOM 632 C C . LEU A 1 84 ? 3.234 -2.811 -10.151 1.00 96.69 84 LEU A C 1
ATOM 634 O O . LEU A 1 84 ? 4.066 -2.270 -10.876 1.00 96.69 84 LEU A O 1
ATOM 638 N N . LEU A 1 85 ? 3.500 -3.927 -9.464 1.00 95.44 85 LEU A N 1
ATOM 639 C CA . LEU A 1 85 ? 4.783 -4.632 -9.560 1.00 95.44 85 LEU A CA 1
ATOM 640 C C . LEU A 1 85 ? 5.012 -5.197 -10.967 1.00 95.44 85 LEU A C 1
ATOM 642 O O . LEU A 1 85 ? 6.074 -4.983 -11.551 1.00 95.44 85 LEU A O 1
ATOM 646 N N . ALA A 1 86 ? 4.009 -5.876 -11.529 1.00 94.25 86 ALA A N 1
ATOM 647 C CA . ALA A 1 86 ? 4.106 -6.497 -12.848 1.00 94.25 86 ALA A CA 1
ATOM 648 C C . ALA A 1 86 ? 4.301 -5.456 -13.962 1.00 94.25 86 ALA A C 1
ATOM 650 O O . ALA A 1 86 ? 5.224 -5.566 -14.769 1.00 94.25 86 ALA A O 1
ATOM 651 N N . SER A 1 87 ? 3.473 -4.411 -13.980 1.00 94.31 87 SER A N 1
ATOM 652 C CA . SER A 1 87 ? 3.602 -3.312 -14.946 1.00 94.31 87 SER A CA 1
ATOM 653 C C . SER A 1 87 ? 4.855 -2.467 -14.701 1.00 94.31 87 SER A C 1
ATOM 655 O O . SER A 1 87 ? 5.527 -2.078 -15.652 1.00 94.31 87 SER A O 1
ATOM 657 N N . GLY A 1 88 ? 5.237 -2.238 -13.441 1.00 92.25 88 GLY A N 1
ATOM 658 C CA . GLY A 1 88 ? 6.452 -1.507 -13.074 1.00 92.25 88 GLY A CA 1
ATOM 659 C C . GLY A 1 88 ? 7.733 -2.175 -13.578 1.00 92.25 88 GLY A C 1
ATOM 660 O O . GLY A 1 88 ? 8.665 -1.475 -13.971 1.00 92.25 88 GLY A O 1
ATOM 661 N N . ALA A 1 89 ? 7.756 -3.511 -13.648 1.00 91.06 89 ALA A N 1
ATOM 662 C CA . ALA A 1 89 ? 8.856 -4.259 -14.258 1.00 91.06 89 ALA A CA 1
ATOM 663 C C . ALA A 1 89 ? 9.024 -3.951 -15.754 1.00 91.06 89 ALA A C 1
ATOM 665 O O . ALA A 1 89 ? 10.145 -3.905 -16.255 1.00 91.06 89 ALA A O 1
ATOM 666 N N . LEU A 1 90 ? 7.913 -3.736 -16.467 1.00 90.94 90 LEU A N 1
ATOM 667 C CA . LEU A 1 90 ? 7.911 -3.397 -17.893 1.00 90.94 90 LEU A CA 1
ATOM 668 C C . LEU A 1 90 ? 8.242 -1.919 -18.135 1.00 90.94 90 LEU A C 1
ATOM 670 O O . LEU A 1 90 ? 8.845 -1.586 -19.147 1.00 90.94 90 LEU A O 1
ATOM 674 N N . LEU A 1 91 ? 7.889 -1.035 -17.200 1.00 90.19 91 LEU A N 1
ATOM 675 C CA . LEU A 1 91 ? 8.158 0.408 -17.292 1.00 90.19 91 LEU A CA 1
ATOM 676 C C . LEU A 1 91 ? 9.577 0.803 -16.834 1.00 90.19 91 LEU A C 1
ATOM 678 O O . LEU A 1 91 ? 9.952 1.981 -16.877 1.00 90.19 91 LEU A O 1
ATOM 682 N N . GLY A 1 92 ? 10.374 -0.176 -16.398 1.00 86.88 92 GLY A N 1
ATOM 683 C CA . GLY A 1 92 ? 11.752 0.022 -15.961 1.00 86.88 92 GLY A CA 1
ATOM 684 C C . GLY A 1 92 ? 11.825 0.743 -14.618 1.00 86.88 92 GLY A C 1
ATOM 685 O O . GLY A 1 92 ? 12.285 1.888 -14.552 1.00 86.88 92 GLY A O 1
ATOM 686 N N . MET A 1 93 ? 11.352 0.089 -13.551 1.00 85.25 93 MET A N 1
ATOM 687 C CA . MET A 1 93 ? 11.412 0.617 -12.186 1.00 85.25 93 MET A CA 1
ATOM 688 C C . MET A 1 93 ? 12.871 0.873 -11.763 1.00 85.25 93 MET A C 1
ATOM 690 O O . MET A 1 93 ? 13.652 -0.077 -11.683 1.00 85.25 93 MET A O 1
ATOM 694 N N . PRO A 1 94 ? 13.257 2.126 -11.455 1.00 82.56 94 PRO A N 1
ATOM 695 C CA . PRO A 1 94 ? 14.624 2.427 -11.054 1.00 82.56 94 PRO A CA 1
ATOM 696 C C . PRO A 1 94 ? 14.892 1.970 -9.617 1.00 82.56 94 PRO A C 1
ATOM 698 O O . PRO A 1 94 ? 14.030 2.098 -8.741 1.00 82.56 94 PRO A O 1
ATOM 701 N N . ALA A 1 95 ? 16.115 1.503 -9.361 1.00 87.00 95 ALA A N 1
ATOM 702 C CA . ALA A 1 95 ? 16.624 1.355 -8.002 1.00 87.00 95 ALA A CA 1
ATOM 703 C C . ALA A 1 95 ? 16.687 2.729 -7.310 1.00 87.00 95 ALA A C 1
ATOM 705 O O . ALA A 1 95 ? 16.973 3.743 -7.946 1.00 87.00 95 ALA A O 1
ATOM 706 N N . GLY A 1 96 ? 16.402 2.771 -6.007 1.00 91.50 96 GLY A N 1
ATOM 707 C CA . GLY A 1 96 ? 16.431 4.003 -5.215 1.00 91.50 96 GLY A CA 1
ATOM 708 C C . GLY A 1 96 ? 15.170 4.223 -4.372 1.00 91.50 96 GLY A C 1
ATOM 709 O O . GLY A 1 96 ? 14.410 3.278 -4.132 1.00 91.50 96 GLY A O 1
ATOM 710 N N . PRO A 1 97 ? 14.918 5.465 -3.917 1.00 94.75 97 PRO A N 1
ATOM 711 C CA . PRO A 1 97 ? 13.873 5.753 -2.932 1.00 94.75 97 PRO A CA 1
ATOM 712 C C . PRO A 1 97 ? 12.460 5.347 -3.374 1.00 94.75 97 PRO A C 1
ATOM 714 O O . PRO A 1 97 ? 11.677 4.881 -2.550 1.00 94.75 97 PRO A O 1
ATOM 717 N N . LYS A 1 98 ? 12.143 5.428 -4.679 1.00 93.31 98 LYS A N 1
ATOM 718 C CA . LYS A 1 98 ? 10.859 4.945 -5.220 1.00 93.31 98 LYS A CA 1
ATOM 719 C C . LYS A 1 98 ? 10.687 3.447 -4.981 1.00 93.31 98 LYS A C 1
ATOM 721 O O . LYS A 1 98 ? 9.649 3.021 -4.485 1.00 93.31 98 LYS A O 1
ATOM 726 N N . ALA A 1 99 ? 11.693 2.650 -5.335 1.00 94.62 99 ALA A N 1
ATOM 727 C CA . ALA A 1 99 ? 11.636 1.209 -5.146 1.00 94.62 99 ALA A CA 1
ATOM 728 C C . ALA A 1 99 ? 11.544 0.851 -3.660 1.00 94.62 99 ALA A C 1
ATOM 730 O O . ALA A 1 99 ? 10.740 -0.005 -3.297 1.00 94.62 99 ALA A O 1
ATOM 731 N N . LEU A 1 100 ? 12.291 1.543 -2.794 1.00 96.62 100 LEU A N 1
ATOM 732 C CA . LEU A 1 100 ? 12.190 1.353 -1.346 1.00 96.62 100 LEU A CA 1
ATOM 733 C C . LEU A 1 100 ? 10.775 1.655 -0.832 1.00 96.62 100 LEU A C 1
ATOM 735 O O . LEU A 1 100 ? 10.230 0.868 -0.064 1.00 96.62 100 LEU A O 1
ATOM 739 N N . ALA A 1 101 ? 10.147 2.738 -1.295 1.00 97.25 101 ALA A N 1
ATOM 740 C CA . ALA A 1 101 ? 8.767 3.057 -0.941 1.00 97.25 101 ALA A CA 1
ATOM 741 C C . ALA A 1 101 ? 7.793 1.941 -1.364 1.00 97.25 101 ALA A C 1
ATOM 743 O O . ALA A 1 101 ? 6.948 1.535 -0.570 1.00 97.25 101 ALA A O 1
ATOM 744 N N . VAL A 1 102 ? 7.958 1.369 -2.563 1.00 97.06 102 VAL A N 1
ATOM 745 C CA . VAL A 1 102 ? 7.161 0.214 -3.023 1.00 97.06 102 VAL A CA 1
ATOM 746 C C . VAL A 1 102 ? 7.359 -1.014 -2.125 1.00 97.06 102 VAL A C 1
ATOM 748 O O . VAL A 1 102 ? 6.386 -1.698 -1.803 1.00 97.06 102 VAL A O 1
ATOM 751 N N . LEU A 1 103 ? 8.587 -1.281 -1.670 1.00 97.25 103 LEU A N 1
ATOM 752 C CA . LEU A 1 103 ? 8.849 -2.360 -0.714 1.00 97.25 103 LEU A CA 1
ATOM 753 C C . LEU A 1 103 ? 8.143 -2.100 0.621 1.00 97.25 103 LEU A C 1
ATOM 755 O O . LEU A 1 103 ? 7.487 -2.995 1.154 1.00 97.25 103 LEU A O 1
ATOM 759 N N . VAL A 1 104 ? 8.236 -0.871 1.139 1.00 98.31 104 VAL A N 1
ATOM 760 C CA . VAL A 1 104 ? 7.567 -0.465 2.382 1.00 98.31 104 VAL A CA 1
ATOM 761 C C . VAL A 1 104 ? 6.055 -0.653 2.270 1.00 98.31 104 VAL A C 1
ATOM 763 O O . VAL A 1 104 ? 5.473 -1.223 3.189 1.00 98.31 104 VAL A O 1
ATOM 766 N N . ILE A 1 105 ? 5.426 -0.273 1.149 1.00 98.12 105 ILE A N 1
ATOM 767 C CA . ILE A 1 105 ? 3.992 -0.517 0.896 1.00 98.12 105 ILE A CA 1
ATOM 768 C C . ILE A 1 105 ? 3.659 -2.002 1.076 1.00 98.12 105 ILE A C 1
ATOM 770 O O . ILE A 1 105 ? 2.751 -2.343 1.835 1.00 98.12 105 ILE A O 1
ATOM 774 N N . GLY A 1 106 ? 4.409 -2.892 0.421 1.00 97.50 106 GLY A N 1
ATOM 775 C CA . GLY A 1 106 ? 4.138 -4.328 0.468 1.00 97.50 106 GLY A CA 1
ATOM 776 C C . GLY A 1 106 ? 4.348 -4.934 1.859 1.00 97.50 106 GLY A C 1
ATOM 777 O O . GLY A 1 106 ? 3.481 -5.648 2.366 1.00 97.50 106 GLY A O 1
ATOM 778 N N . ILE A 1 107 ? 5.474 -4.631 2.514 1.00 98.12 107 ILE A N 1
ATOM 779 C CA . ILE A 1 107 ? 5.791 -5.167 3.849 1.00 98.12 107 ILE A CA 1
ATOM 780 C C . ILE A 1 107 ? 4.815 -4.632 4.901 1.00 98.12 107 ILE A C 1
ATOM 782 O O . ILE A 1 107 ? 4.275 -5.406 5.699 1.00 98.12 107 ILE A O 1
ATOM 786 N N . ASN A 1 108 ? 4.531 -3.330 4.871 1.00 98.31 108 ASN A N 1
ATOM 787 C CA . ASN A 1 108 ? 3.555 -2.715 5.760 1.00 98.31 108 ASN A CA 1
ATOM 788 C C . ASN A 1 108 ? 2.137 -3.246 5.493 1.00 98.31 108 ASN A C 1
ATOM 790 O O . ASN A 1 108 ? 1.388 -3.455 6.439 1.00 98.31 108 ASN A O 1
ATOM 794 N N . GLY A 1 109 ? 1.784 -3.562 4.243 1.00 97.19 109 GLY A N 1
ATOM 795 C CA . GLY A 1 109 ? 0.520 -4.214 3.890 1.00 97.19 109 GLY A CA 1
ATOM 796 C C . GLY A 1 109 ? 0.359 -5.606 4.515 1.00 97.19 109 GLY A C 1
ATOM 797 O O . GLY A 1 109 ? -0.705 -5.928 5.052 1.00 97.19 109 GLY A O 1
ATOM 798 N N . VAL A 1 110 ? 1.422 -6.423 4.532 1.00 97.81 110 VAL A N 1
ATOM 799 C CA . VAL A 1 110 ? 1.419 -7.719 5.245 1.00 97.81 110 VAL A CA 1
ATOM 800 C C . VAL A 1 110 ? 1.218 -7.506 6.745 1.00 97.81 110 VAL A C 1
ATOM 802 O O . VAL A 1 110 ? 0.416 -8.202 7.373 1.00 97.81 110 VAL A O 1
ATOM 805 N N . TYR A 1 111 ? 1.927 -6.536 7.322 1.00 97.94 111 TYR A N 1
ATOM 806 C CA . TYR A 1 111 ? 1.797 -6.191 8.735 1.00 97.94 111 TYR A CA 1
ATOM 807 C C . TYR A 1 111 ? 0.387 -5.685 9.087 1.00 97.94 111 TYR A C 1
ATOM 809 O O . TYR A 1 111 ? -0.214 -6.160 10.052 1.00 97.94 111 TYR A O 1
ATOM 817 N N . ALA A 1 112 ? -0.189 -4.805 8.268 1.00 97.06 112 ALA A N 1
ATOM 818 C CA . ALA A 1 112 ? -1.545 -4.292 8.423 1.00 97.06 112 ALA A CA 1
ATOM 819 C C . ALA A 1 112 ? -2.595 -5.411 8.349 1.00 97.06 112 ALA A C 1
ATOM 821 O O . ALA A 1 112 ? -3.539 -5.417 9.133 1.00 97.06 112 ALA A O 1
ATOM 822 N N . ALA A 1 113 ? -2.408 -6.416 7.487 1.00 96.62 113 ALA A N 1
ATOM 823 C CA . ALA A 1 113 ? -3.293 -7.581 7.432 1.00 96.62 113 ALA A CA 1
ATOM 824 C C . ALA A 1 113 ? -3.245 -8.424 8.721 1.00 96.62 113 ALA A C 1
ATOM 826 O O . ALA A 1 113 ? -4.266 -8.966 9.149 1.00 96.62 113 ALA A O 1
ATOM 827 N N . VAL A 1 114 ? -2.073 -8.534 9.359 1.00 96.62 114 VAL A N 1
ATOM 828 C CA . VAL A 1 114 ? -1.941 -9.172 10.681 1.00 96.62 114 VAL A CA 1
ATOM 829 C C . VAL A 1 114 ? -2.661 -8.342 11.744 1.00 96.62 114 VAL A C 1
ATOM 831 O O . VAL A 1 114 ? -3.448 -8.902 12.505 1.00 96.62 114 VAL A O 1
ATOM 834 N N . LEU A 1 115 ? -2.445 -7.022 11.764 1.00 96.75 115 LEU A N 1
ATOM 835 C CA . LEU A 1 115 ? -3.117 -6.116 12.699 1.00 96.75 115 LEU A CA 1
ATOM 836 C C . LEU A 1 115 ? -4.639 -6.134 12.543 1.00 96.75 115 LEU A C 1
ATOM 838 O O . LEU A 1 115 ? -5.342 -6.175 13.544 1.00 96.75 115 LEU A O 1
ATOM 842 N N . LEU A 1 116 ? -5.155 -6.158 11.313 1.00 96.69 116 LEU A N 1
ATOM 843 C CA . LEU A 1 116 ? -6.589 -6.233 11.032 1.00 96.69 116 LEU A CA 1
ATOM 844 C C . LEU A 1 116 ? -7.221 -7.490 11.644 1.00 96.69 116 LEU A C 1
ATOM 846 O O . LEU A 1 116 ? -8.289 -7.414 12.252 1.00 96.69 116 LEU A O 1
ATOM 850 N N . ARG A 1 117 ? -6.554 -8.644 11.508 1.00 96.00 117 ARG A N 1
ATOM 851 C CA . ARG A 1 117 ? -7.009 -9.893 12.136 1.00 96.00 117 ARG A CA 1
ATOM 852 C C . ARG A 1 117 ? -6.991 -9.795 13.655 1.00 96.00 117 ARG A C 1
ATOM 854 O O . ARG A 1 117 ? -7.931 -10.259 14.288 1.00 96.00 117 ARG A O 1
ATOM 861 N N . GLU A 1 118 ? -5.954 -9.187 14.222 1.00 96.31 118 GLU A N 1
ATOM 862 C CA . GLU A 1 118 ? -5.825 -9.041 15.670 1.00 96.31 118 GLU A CA 1
ATOM 863 C C . GLU A 1 118 ? -6.874 -8.092 16.255 1.00 96.31 118 GLU A C 1
ATOM 865 O O . GLU A 1 118 ? -7.577 -8.450 17.194 1.00 96.31 118 GLU A O 1
ATOM 870 N N . LEU A 1 119 ? -7.065 -6.921 15.647 1.00 96.12 119 LEU A N 1
ATOM 871 C CA . LEU A 1 119 ? -8.119 -5.976 16.023 1.00 96.12 119 LEU A CA 1
ATOM 872 C C . LEU A 1 119 ? -9.506 -6.625 15.962 1.00 96.12 119 LEU A C 1
ATOM 874 O O . LEU A 1 119 ? -10.329 -6.389 16.839 1.00 96.12 119 LEU A O 1
ATOM 878 N N . GLY A 1 120 ? -9.749 -7.482 14.965 1.00 94.56 120 GLY A N 1
ATOM 879 C CA . GLY A 1 120 ? -11.009 -8.210 14.817 1.00 94.56 120 GLY A CA 1
ATOM 880 C C . GLY A 1 120 ? -11.302 -9.235 15.919 1.00 94.56 120 GLY A C 1
ATOM 881 O O . GLY A 1 120 ? -12.450 -9.650 16.045 1.00 94.56 120 GLY A O 1
ATOM 882 N N . ARG A 1 121 ? -10.308 -9.636 16.723 1.00 95.25 121 ARG A N 1
ATOM 883 C CA . ARG A 1 121 ? -10.491 -10.559 17.860 1.00 95.25 121 ARG A CA 1
ATOM 884 C C . ARG A 1 121 ? -10.962 -9.862 19.131 1.00 95.25 121 ARG A C 1
ATOM 886 O O . ARG A 1 121 ? -11.415 -10.530 20.055 1.00 95.25 121 ARG A O 1
ATOM 893 N N . HIS A 1 122 ? -10.863 -8.536 19.186 1.00 93.38 122 HIS A N 1
ATOM 894 C CA . HIS A 1 122 ? -11.212 -7.756 20.364 1.00 93.38 122 HIS A CA 1
ATOM 895 C C . HIS A 1 122 ? -12.459 -6.906 20.100 1.00 93.38 122 HIS A C 1
ATOM 897 O O . HIS A 1 122 ? -12.396 -5.974 19.300 1.00 93.38 122 HIS A O 1
ATOM 903 N N . PRO A 1 123 ? -13.573 -7.129 20.824 1.00 89.62 123 PRO A N 1
ATOM 904 C CA . PRO A 1 123 ? -14.742 -6.248 20.748 1.00 89.62 123 PRO A CA 1
ATOM 905 C C . PRO A 1 123 ? -14.411 -4.792 21.109 1.00 89.62 123 PRO A C 1
ATOM 907 O O . PRO A 1 123 ? -14.996 -3.856 20.571 1.00 89.62 123 PRO A O 1
ATOM 910 N N . ARG A 1 124 ? -13.449 -4.605 22.022 1.00 92.81 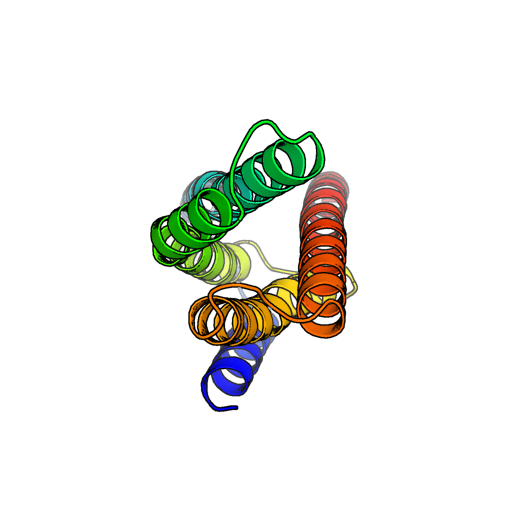124 ARG A N 1
ATOM 911 C CA . ARG A 1 124 ? -12.856 -3.315 22.391 1.00 92.81 124 ARG A CA 1
ATOM 912 C C . ARG A 1 124 ? -11.335 -3.451 22.350 1.00 92.81 124 ARG A C 1
ATOM 914 O O . ARG A 1 124 ? -10.756 -3.945 23.318 1.00 92.81 124 ARG A O 1
ATOM 921 N N . PRO A 1 125 ? -10.683 -3.095 21.232 1.00 93.69 125 PRO A N 1
ATOM 922 C CA . PRO A 1 125 ? -9.243 -3.260 21.114 1.00 93.69 125 PRO A CA 1
ATOM 923 C C . PRO A 1 125 ? -8.481 -2.378 22.108 1.00 93.69 125 PRO A C 1
ATOM 925 O O . PRO A 1 125 ? -8.847 -1.215 22.289 1.00 93.69 125 PRO A O 1
ATOM 928 N N . PRO A 1 126 ? -7.409 -2.890 22.736 1.00 96.06 126 PRO A N 1
ATOM 929 C CA . PRO A 1 126 ? -6.559 -2.082 23.599 1.00 96.06 126 PRO A CA 1
ATOM 930 C C . PRO A 1 126 ? -5.889 -0.948 22.812 1.00 96.06 126 PRO A C 1
ATOM 932 O O . PRO A 1 126 ? -5.505 -1.118 21.651 1.00 96.06 126 PRO A O 1
ATOM 935 N N . THR A 1 127 ? -5.673 0.194 23.471 1.00 95.75 127 THR A N 1
ATOM 936 C CA . THR A 1 127 ? -5.116 1.419 22.868 1.00 95.75 127 THR A CA 1
ATOM 93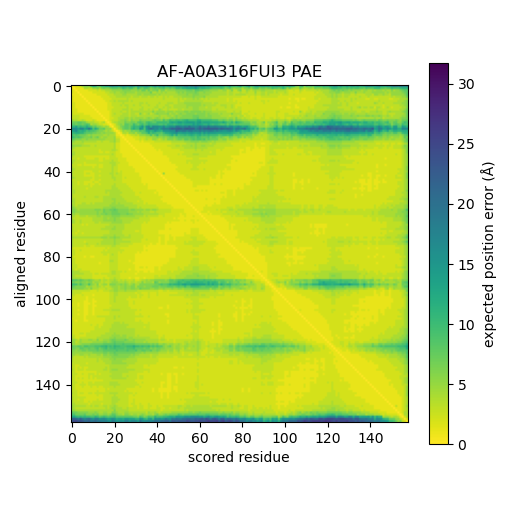7 C C . THR A 1 127 ? -3.812 1.178 22.111 1.00 95.75 127 THR A C 1
ATOM 939 O O . THR A 1 127 ? -3.613 1.742 21.040 1.00 95.75 127 THR A O 1
ATOM 942 N N . PHE A 1 128 ? -2.940 0.291 22.601 1.00 97.00 128 PHE A N 1
ATOM 943 C CA . PHE A 1 128 ? -1.675 -0.006 21.924 1.00 97.00 128 PHE A CA 1
ATOM 944 C C . PHE A 1 128 ? -1.874 -0.596 20.512 1.00 97.00 128 PHE A C 1
ATOM 946 O O . PHE A 1 128 ? -1.101 -0.284 19.607 1.00 97.00 128 PHE A O 1
ATOM 953 N N . LEU A 1 129 ? -2.914 -1.416 20.290 1.00 96.88 129 LEU A N 1
ATOM 954 C CA . LEU A 1 129 ? -3.224 -1.943 18.956 1.00 96.88 129 LEU A CA 1
ATOM 955 C C . LEU A 1 129 ? -3.750 -0.844 18.035 1.00 96.88 129 LEU A C 1
ATOM 957 O O . LEU A 1 129 ? -3.401 -0.827 16.858 1.00 96.88 129 LEU A O 1
ATOM 961 N N . LEU A 1 130 ? -4.537 0.091 18.573 1.00 96.44 130 LEU A N 1
ATOM 962 C CA . LEU A 1 130 ? -5.026 1.249 17.824 1.00 96.44 130 LEU A CA 1
ATOM 963 C C . LEU A 1 130 ? -3.872 2.171 17.414 1.00 96.44 130 LEU A C 1
ATOM 965 O O . LEU A 1 130 ? -3.810 2.592 16.263 1.00 96.44 130 LEU A O 1
ATOM 969 N N . VAL A 1 131 ? -2.909 2.411 18.309 1.00 97.81 131 VAL A N 1
ATOM 970 C CA . VAL A 1 131 ? -1.687 3.173 17.998 1.00 97.81 131 VAL A CA 1
ATOM 971 C C . VAL A 1 131 ? -0.880 2.479 16.902 1.00 97.81 131 VAL A C 1
ATOM 973 O O . VAL A 1 131 ? -0.483 3.118 15.931 1.00 97.81 131 VAL A O 1
ATOM 976 N N . ARG A 1 132 ? -0.676 1.159 16.999 1.00 98.25 132 ARG A N 1
ATOM 977 C CA . ARG A 1 132 ? 0.023 0.380 15.963 1.00 98.25 132 ARG A CA 1
ATOM 978 C C . ARG A 1 132 ? -0.690 0.425 14.613 1.00 98.25 132 ARG A C 1
ATOM 980 O O . ARG A 1 132 ? -0.014 0.485 13.590 1.00 98.25 132 ARG A O 1
ATOM 987 N N . ALA A 1 133 ? -2.022 0.399 14.608 1.00 97.31 133 ALA A N 1
ATOM 988 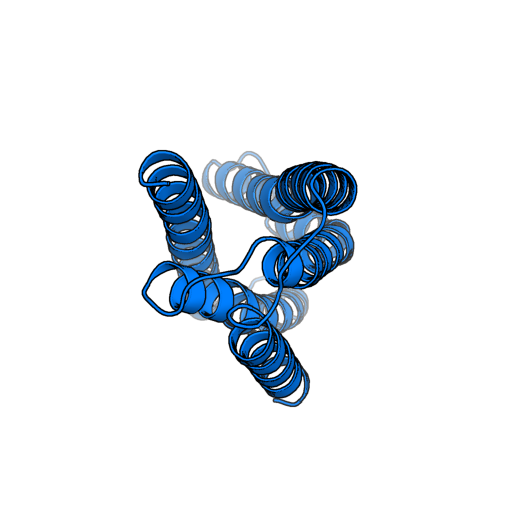C CA . ALA A 1 133 ? -2.820 0.547 13.396 1.00 97.31 133 ALA A CA 1
ATOM 989 C C . ALA A 1 133 ? -2.680 1.951 12.798 1.00 97.31 133 ALA A C 1
ATOM 991 O O . ALA A 1 133 ? -2.408 2.068 11.608 1.00 97.31 133 ALA A O 1
ATOM 992 N N . GLY A 1 134 ? -2.754 2.998 13.625 1.00 97.38 134 GLY A N 1
ATOM 993 C CA . GLY A 1 134 ? -2.510 4.375 13.196 1.00 97.38 134 GLY A CA 1
ATOM 994 C C . GLY A 1 134 ? -1.119 4.557 12.585 1.00 97.38 134 GLY A C 1
ATOM 995 O O . GLY A 1 134 ? -0.995 5.112 11.498 1.00 97.38 134 GLY A O 1
ATOM 996 N N . LEU A 1 135 ? -0.075 4.010 13.218 1.00 98.31 135 LEU A N 1
ATOM 997 C CA . LEU A 1 135 ? 1.285 4.021 12.670 1.00 98.31 135 LEU A CA 1
ATOM 998 C C . LEU A 1 135 ? 1.376 3.279 11.331 1.00 98.31 135 LEU A C 1
ATOM 1000 O O . LEU A 1 135 ? 1.983 3.794 10.394 1.00 98.31 135 LEU A O 1
ATOM 1004 N N . ALA A 1 136 ? 0.758 2.099 11.216 1.00 98.12 136 ALA A N 1
ATOM 1005 C CA . ALA A 1 136 ? 0.725 1.349 9.962 1.00 98.12 136 ALA A CA 1
ATOM 1006 C C . ALA A 1 136 ? 0.022 2.140 8.844 1.00 98.12 136 ALA A C 1
ATOM 1008 O O . ALA A 1 136 ? 0.519 2.170 7.719 1.00 98.12 136 ALA A O 1
ATOM 1009 N N . THR A 1 137 ? -1.084 2.824 9.144 1.00 97.62 137 THR A N 1
ATOM 1010 C CA . THR A 1 137 ? -1.774 3.713 8.197 1.00 97.62 137 THR A CA 1
ATOM 1011 C C . THR A 1 137 ? -0.886 4.885 7.775 1.00 97.62 137 THR A C 1
ATOM 1013 O O . THR A 1 137 ? -0.721 5.123 6.579 1.00 97.62 137 THR A O 1
ATOM 1016 N N . THR A 1 138 ? -0.234 5.570 8.717 1.00 98.12 138 THR A N 1
ATOM 1017 C CA . THR A 1 138 ? 0.663 6.697 8.410 1.00 98.12 138 THR A CA 1
ATOM 1018 C C . THR A 1 138 ? 1.847 6.270 7.542 1.00 98.12 138 THR A C 1
ATOM 1020 O O . THR A 1 138 ? 2.156 6.934 6.553 1.00 98.12 138 THR A O 1
ATOM 1023 N N . ILE A 1 139 ? 2.483 5.137 7.861 1.00 98.44 139 ILE A N 1
ATOM 1024 C CA . ILE A 1 139 ? 3.577 4.570 7.058 1.00 98.44 139 ILE A CA 1
ATOM 1025 C C . ILE A 1 139 ? 3.083 4.217 5.653 1.00 98.44 139 ILE A C 1
ATOM 1027 O O . ILE A 1 139 ? 3.767 4.516 4.675 1.00 98.44 139 ILE A O 1
ATOM 1031 N N . SER A 1 140 ? 1.891 3.619 5.545 1.00 97.56 140 SER A N 1
ATOM 1032 C CA . SER A 1 140 ? 1.261 3.309 4.259 1.00 97.56 140 SER A CA 1
ATOM 1033 C C . SER A 1 140 ? 1.111 4.573 3.413 1.00 97.56 140 SER A C 1
ATOM 1035 O O . SER A 1 140 ? 1.618 4.622 2.295 1.00 97.56 140 SER A O 1
ATOM 1037 N N . GLN A 1 141 ? 0.491 5.621 3.962 1.00 97.94 141 GLN A N 1
ATOM 1038 C CA . GLN A 1 141 ? 0.268 6.882 3.256 1.00 97.94 141 GLN A CA 1
ATOM 1039 C C . GLN A 1 141 ? 1.579 7.536 2.818 1.00 97.94 141 GLN A C 1
ATOM 1041 O O . GLN A 1 141 ? 1.733 7.874 1.644 1.00 97.94 141 GLN A O 1
ATOM 1046 N N . ALA A 1 142 ? 2.556 7.646 3.719 1.00 98.31 142 ALA A N 1
ATOM 1047 C CA . ALA A 1 142 ? 3.861 8.204 3.384 1.00 98.31 142 ALA A CA 1
ATOM 1048 C C . ALA A 1 142 ? 4.534 7.434 2.234 1.00 98.31 142 ALA A C 1
ATOM 1050 O O . ALA A 1 142 ? 5.058 8.044 1.300 1.00 98.31 142 ALA A O 1
ATOM 1051 N N . ALA A 1 143 ? 4.482 6.099 2.260 1.00 98.12 143 ALA A N 1
ATOM 1052 C CA . ALA A 1 143 ? 5.088 5.261 1.234 1.00 98.12 143 ALA A CA 1
ATOM 1053 C C . ALA A 1 143 ? 4.356 5.358 -0.118 1.00 98.12 143 ALA A C 1
ATOM 1055 O O . ALA A 1 143 ? 5.012 5.530 -1.147 1.00 98.12 143 ALA A O 1
ATOM 1056 N N . TRP A 1 144 ? 3.018 5.326 -0.132 1.00 98.25 144 TRP A N 1
ATOM 1057 C CA . TRP A 1 144 ? 2.219 5.503 -1.352 1.00 98.25 144 TRP A CA 1
ATOM 1058 C C . TRP A 1 144 ? 2.460 6.861 -2.013 1.00 98.25 144 TRP A C 1
ATOM 1060 O O . TRP A 1 144 ? 2.758 6.912 -3.208 1.00 98.25 144 TRP A O 1
ATO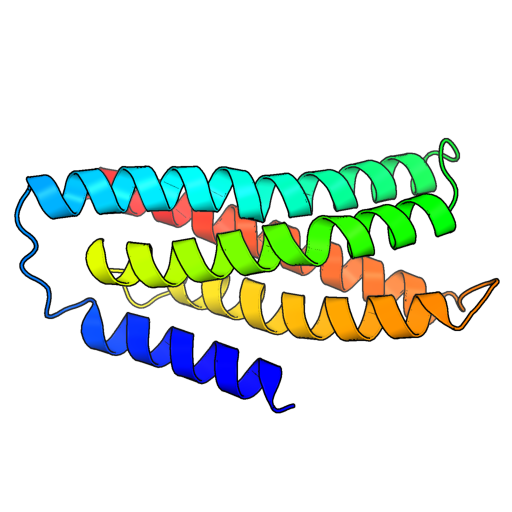M 1070 N N . TRP A 1 145 ? 2.411 7.952 -1.243 1.00 98.06 145 TRP A N 1
ATOM 1071 C CA . TRP A 1 145 ? 2.680 9.291 -1.770 1.00 98.06 145 TRP A CA 1
ATOM 1072 C C . TRP A 1 145 ? 4.119 9.441 -2.258 1.00 98.06 145 TRP A C 1
ATOM 1074 O O . TRP A 1 145 ? 4.340 9.994 -3.334 1.00 98.06 145 TRP A O 1
ATOM 1084 N N . THR A 1 146 ? 5.096 8.883 -1.538 1.00 97.25 146 THR A N 1
ATOM 1085 C CA . THR A 1 146 ? 6.502 8.880 -1.975 1.00 97.25 146 THR A CA 1
ATOM 1086 C C . THR A 1 146 ? 6.667 8.152 -3.309 1.00 97.25 146 THR A C 1
ATOM 1088 O O . THR A 1 146 ? 7.281 8.682 -4.235 1.00 97.25 146 THR A O 1
ATOM 1091 N N . ALA A 1 147 ? 6.093 6.953 -3.446 1.00 96.25 147 ALA A N 1
ATOM 1092 C CA . ALA A 1 147 ? 6.176 6.172 -4.678 1.00 96.25 147 ALA A CA 1
ATOM 1093 C C . ALA A 1 147 ? 5.503 6.884 -5.866 1.00 96.25 147 ALA A C 1
ATOM 1095 O O . ALA A 1 147 ? 6.042 6.859 -6.979 1.00 96.25 147 ALA A O 1
ATOM 1096 N N . LEU A 1 148 ? 4.362 7.539 -5.625 1.00 95.81 148 LEU A N 1
ATOM 1097 C CA . LEU A 1 148 ? 3.621 8.311 -6.622 1.00 95.81 148 LEU A CA 1
ATOM 1098 C C . LEU A 1 148 ? 4.406 9.546 -7.082 1.00 95.81 148 LEU A C 1
ATOM 1100 O O . LEU A 1 148 ? 4.645 9.703 -8.280 1.00 95.81 148 LEU A O 1
ATOM 1104 N N . VAL A 1 149 ? 4.857 10.385 -6.144 1.00 95.88 149 VAL A N 1
ATOM 1105 C CA . VAL A 1 149 ? 5.603 11.620 -6.436 1.00 95.88 149 VAL A CA 1
ATOM 1106 C C . VAL A 1 149 ? 6.898 11.305 -7.175 1.00 95.88 149 VAL A C 1
ATOM 1108 O O . VAL A 1 149 ? 7.151 11.867 -8.238 1.00 95.88 149 VAL A O 1
ATOM 1111 N N . LEU A 1 150 ? 7.696 10.360 -6.673 1.00 94.56 150 LEU A N 1
ATOM 1112 C CA . LEU A 1 150 ? 8.933 9.967 -7.347 1.00 94.56 150 LEU A CA 1
ATOM 1113 C C . LEU A 1 150 ? 8.662 9.304 -8.700 1.00 94.56 150 LEU A C 1
ATOM 1115 O O . LEU A 1 150 ? 9.449 9.453 -9.629 1.00 94.56 150 LEU A O 1
ATOM 1119 N N . GLY A 1 151 ? 7.545 8.587 -8.843 1.00 91.94 151 GLY A N 1
ATOM 1120 C CA . GLY A 1 151 ? 7.122 8.043 -10.129 1.00 91.94 151 GLY A CA 1
ATOM 1121 C C . GLY A 1 151 ? 6.863 9.124 -11.167 1.00 91.94 151 GLY A C 1
ATOM 1122 O O . GLY A 1 151 ? 7.373 9.027 -12.280 1.00 91.94 151 GLY A O 1
ATOM 1123 N N . TYR A 1 152 ? 6.133 10.161 -10.774 1.00 91.69 152 TYR A N 1
ATOM 1124 C CA . TYR A 1 152 ? 5.878 11.323 -11.609 1.00 91.69 152 TYR A CA 1
ATOM 1125 C C . TYR A 1 152 ? 7.166 12.080 -11.960 1.00 91.69 152 TYR A C 1
ATOM 1127 O O . TYR A 1 152 ? 7.419 12.335 -13.137 1.00 91.69 152 TYR A O 1
ATOM 1135 N N . LEU A 1 153 ? 8.026 12.375 -10.979 1.00 91.81 153 LEU A N 1
ATOM 1136 C CA . LEU A 1 153 ? 9.297 13.067 -11.224 1.00 91.81 153 LEU A CA 1
ATOM 1137 C C . LEU A 1 153 ? 10.202 12.285 -12.189 1.00 91.81 153 LEU A C 1
ATOM 1139 O O . LEU A 1 153 ? 10.730 12.862 -13.137 1.00 91.81 153 LEU A O 1
ATOM 1143 N N . ASN A 1 154 ? 10.304 10.964 -12.023 1.00 86.94 154 ASN A N 1
ATOM 1144 C CA . ASN A 1 154 ? 11.102 10.112 -12.908 1.00 86.94 154 ASN A CA 1
ATOM 1145 C C . ASN A 1 154 ? 10.550 10.039 -14.340 1.00 86.94 154 ASN A C 1
ATOM 1147 O O . ASN A 1 154 ? 11.320 9.812 -15.267 1.00 86.94 154 ASN A O 1
ATOM 1151 N N . SER A 1 155 ? 9.239 10.223 -14.535 1.00 82.94 155 SER A N 1
ATOM 1152 C CA . SER A 1 155 ? 8.639 10.282 -15.878 1.00 82.94 155 SER A CA 1
ATOM 1153 C C . SER A 1 155 ? 8.884 11.602 -16.612 1.00 82.94 155 SER A C 1
ATOM 1155 O O . SER A 1 155 ? 8.741 11.639 -17.825 1.00 82.94 155 SER A O 1
ATOM 1157 N N . ARG A 1 156 ? 9.254 12.672 -15.892 1.00 77.50 156 ARG A N 1
ATOM 1158 C CA . ARG A 1 156 ? 9.549 13.998 -16.463 1.00 77.50 156 ARG A CA 1
ATOM 1159 C C . ARG A 1 156 ? 11.022 14.222 -16.792 1.00 77.50 156 ARG A C 1
ATOM 1161 O O . ARG A 1 156 ? 11.331 15.106 -17.577 1.00 77.50 156 ARG A O 1
ATOM 1168 N N . GLY A 1 157 ? 11.915 13.493 -16.124 1.00 59.59 157 GLY A N 1
ATOM 1169 C CA . GLY A 1 157 ? 13.360 13.563 -16.357 1.00 59.59 157 GLY A CA 1
ATOM 1170 C C . GLY A 1 157 ? 13.863 12.645 -17.478 1.00 59.59 157 GLY A C 1
ATOM 1171 O O . GLY A 1 157 ? 15.073 12.550 -17.663 1.00 59.59 157 GLY A O 1
ATOM 1172 N N . ARG A 1 158 ? 12.956 11.940 -18.163 1.00 54.62 158 ARG A N 1
ATOM 1173 C CA . ARG A 1 158 ? 13.201 11.193 -19.402 1.00 54.62 158 ARG A CA 1
ATOM 1174 C C . ARG A 1 158 ? 12.660 12.007 -20.569 1.00 54.62 158 ARG A C 1
ATOM 1176 O O . ARG A 1 158 ? 13.288 11.936 -21.643 1.00 54.62 158 ARG A O 1
#

Sequence (158 aa):
MAQAVLVAVCWLTVLAVSPYRHVPAKVHDIALFVHLGSMVIGFGAVLTVDWFGLLWLAGRRTLADVLSTARGTHVPIWAGFAGLLASGALLGMPAGPKALAVLVIGINGVYAAVLLRELGRHPRPPTFLLVRAGLATTISQAAWWTALVLGYLNSRGR

Radius of gyration: 16.76 Å; Cα contacts (8 Å, |Δi|>4): 147; chains: 1; bounding box: 37×30×51 Å

Secondary structure (DSSP, 8-state):
-HHHHHHHHHHHHHHHHGGG----HHHHHHHHHHHHHHHHHHHHHHHHHHHHHHHHHTTSS-HHHHHHHHHHTHHHHHHHHHHHHHHHHHTTPPTTHHHHHHHHHHHHHHHHHHHHHHHTT-SS--HHHHHHHHHHHHHHHHHHHHHHHHHHHHHH--

Mean predicted aligned error: 3.5 Å

pLDDT: mean 94.02, std 6.79, range [54.62, 98.5]

Nearest PDB structures (foldseek):
  6ob7-assembly1_A  TM=2.500E-01  e=9.536E+00  Homo sapiens